Protein AF-A0A976UFM3-F1 (afdb_monomer_lite)

Organism: NCBI:txid355634

Foldseek 3Di:
DAWPDKAFPDDDPFFAADKTWIWTAHPVRDIATAIEGEPNNQVVVCVVVVHPGDDDDAHYQYFRTPDPVRSVVSVVCCCVVDDRNVVRVCRRCVVPDDVVVVVVVVVVVVVVCCVVCVPPDPDDDPDPPPVPPPDPVVVVVVVVVVVVVVVVVVVVLVPPPVNVVVVVVVVD

Sequence (172 aa):
MQIKEIEPIDKIKDVKNDNIDVGVRFNDNHAYTVIVRTPQNLLQEMEEEKTNFVEPGTLTIIVKELTDEIIREAIEAYLRLDDEGYWLKLCQFGDSIDISVLNKLDSQQRKRNSLIYGKRFDHPFETYLNFYVEDLDDLTFFETTLFLTILTLIVYYLLKPESFDFFSNFVK

Structure (mmCIF, N/CA/C/O backbone):
data_AF-A0A976UFM3-F1
#
_entry.id   AF-A0A976UFM3-F1
#
loop_
_atom_site.group_PDB
_atom_site.id
_atom_site.type_symbol
_atom_site.label_atom_id
_atom_site.label_alt_id
_atom_site.label_comp_id
_atom_site.label_asym_id
_atom_site.label_entity_id
_atom_site.label_seq_id
_atom_site.pdbx_PDB_ins_code
_atom_site.Cartn_x
_atom_site.Cartn_y
_atom_site.Cartn_z
_atom_site.occupancy
_atom_site.B_iso_or_equiv
_atom_site.auth_seq_id
_atom_site.auth_comp_id
_atom_site.auth_asym_id
_atom_site.auth_atom_id
_atom_site.pdbx_PDB_model_num
ATOM 1 N N . MET A 1 1 ? -6.102 13.110 -11.145 1.00 74.94 1 MET A N 1
ATOM 2 C CA . MET A 1 1 ? -7.334 12.295 -10.999 1.00 74.94 1 MET A CA 1
ATOM 3 C C . MET A 1 1 ? -8.194 12.875 -9.880 1.00 74.94 1 MET A C 1
ATOM 5 O O . MET A 1 1 ? -7.631 13.267 -8.869 1.00 74.94 1 MET A O 1
ATOM 9 N N . GLN A 1 2 ? -9.518 12.969 -10.049 1.00 83.62 2 GLN A N 1
ATOM 10 C CA . GLN A 1 2 ? -10.433 13.400 -8.977 1.00 83.62 2 GLN A CA 1
ATOM 11 C C . GLN A 1 2 ? -11.251 12.210 -8.480 1.00 83.62 2 GLN A C 1
ATOM 13 O O . GLN A 1 2 ? -11.871 11.509 -9.285 1.00 83.62 2 GLN A O 1
ATOM 18 N N . ILE A 1 3 ? -11.235 11.995 -7.164 1.00 87.69 3 ILE A N 1
ATOM 19 C CA . ILE A 1 3 ? -12.016 10.949 -6.507 1.00 87.69 3 ILE A CA 1
ATOM 20 C C . ILE A 1 3 ? -13.497 11.298 -6.603 1.00 87.69 3 ILE A C 1
ATOM 22 O O . ILE A 1 3 ? -13.909 12.416 -6.300 1.00 87.69 3 ILE A O 1
ATOM 26 N N . LYS A 1 4 ? -14.284 10.304 -6.992 1.00 91.12 4 LYS A N 1
ATOM 27 C CA . LYS A 1 4 ? -15.739 10.312 -6.910 1.00 91.12 4 LYS A CA 1
ATOM 28 C C . LYS A 1 4 ? -16.210 9.718 -5.587 1.00 91.12 4 LYS A C 1
ATOM 30 O O . LYS A 1 4 ? -17.116 10.253 -4.962 1.00 91.12 4 LYS A O 1
ATOM 35 N N . GLU A 1 5 ? -15.606 8.603 -5.181 1.00 93.38 5 GLU A N 1
ATOM 36 C CA . GLU A 1 5 ? -16.071 7.796 -4.054 1.00 93.38 5 GLU A CA 1
ATOM 37 C C . GLU A 1 5 ? -14.931 6.954 -3.472 1.00 93.38 5 GLU A C 1
ATOM 39 O O . GLU A 1 5 ? -14.045 6.511 -4.205 1.00 93.38 5 GLU A O 1
ATOM 44 N N . ILE A 1 6 ? -14.971 6.753 -2.154 1.00 93.31 6 ILE A N 1
ATOM 45 C CA . ILE A 1 6 ? -14.085 5.863 -1.396 1.00 93.31 6 ILE A CA 1
ATOM 46 C C . ILE A 1 6 ? -14.991 5.056 -0.481 1.00 93.31 6 ILE A C 1
ATOM 48 O O . ILE A 1 6 ? -15.735 5.662 0.294 1.00 93.31 6 ILE A O 1
ATOM 52 N N . GLU A 1 7 ? -14.926 3.734 -0.573 1.00 93.69 7 GLU A N 1
ATOM 53 C CA . GLU A 1 7 ? -15.792 2.847 0.198 1.00 93.69 7 GLU A CA 1
ATOM 54 C C . GLU A 1 7 ? -15.039 1.572 0.614 1.00 93.69 7 GLU A C 1
ATOM 56 O O . GLU A 1 7 ? -14.433 0.920 -0.243 1.00 93.69 7 GLU A O 1
ATOM 61 N N . PRO A 1 8 ? -15.060 1.198 1.907 1.00 93.19 8 PRO A N 1
ATOM 62 C CA . PRO A 1 8 ? -14.655 -0.135 2.340 1.00 93.19 8 PRO A CA 1
ATOM 63 C C . PRO A 1 8 ? -15.525 -1.199 1.659 1.00 93.19 8 PRO A C 1
ATOM 65 O O . PRO A 1 8 ? -16.750 -1.105 1.683 1.00 93.19 8 PRO A O 1
ATOM 68 N N . ILE A 1 9 ? -14.907 -2.213 1.056 1.00 92.62 9 ILE A N 1
ATOM 69 C CA . ILE A 1 9 ? -15.635 -3.284 0.353 1.00 92.62 9 ILE A CA 1
ATOM 70 C C . ILE A 1 9 ? -16.335 -4.215 1.352 1.00 92.62 9 ILE A C 1
ATOM 72 O O . ILE A 1 9 ? -17.424 -4.722 1.082 1.00 92.62 9 ILE A O 1
ATOM 76 N N . ASP A 1 10 ? -15.731 -4.391 2.526 1.00 91.31 10 ASP A N 1
ATOM 77 C CA . ASP A 1 10 ? -16.217 -5.252 3.596 1.00 91.31 10 ASP A CA 1
ATOM 78 C C . ASP A 1 10 ? -16.454 -4.478 4.903 1.00 91.31 10 ASP A C 1
ATOM 80 O O . ASP A 1 10 ? -16.228 -3.271 5.020 1.00 91.31 10 ASP A O 1
ATOM 84 N N . LYS A 1 11 ? -16.920 -5.190 5.933 1.00 92.62 11 LYS A N 1
ATOM 85 C CA . LYS A 1 11 ? -17.036 -4.636 7.286 1.00 92.62 11 LYS A CA 1
ATOM 86 C C . LYS A 1 11 ? -15.716 -4.753 8.037 1.00 92.62 11 LYS A C 1
ATOM 88 O O . LYS A 1 11 ? -15.190 -5.853 8.179 1.00 92.62 11 LYS A O 1
ATOM 93 N N . ILE A 1 12 ? -15.290 -3.641 8.628 1.00 94.94 12 ILE A N 1
ATOM 94 C CA . ILE A 1 12 ? -14.176 -3.584 9.579 1.00 94.94 12 ILE A CA 1
ATOM 95 C C . ILE A 1 12 ? -14.553 -4.386 10.832 1.00 94.94 12 ILE A C 1
ATOM 97 O O . ILE A 1 12 ? -15.579 -4.112 11.464 1.00 94.94 12 ILE A O 1
ATOM 101 N N . LYS A 1 13 ? -13.741 -5.386 11.186 1.00 94.88 13 LYS A N 1
ATOM 102 C CA . LYS A 1 13 ? -13.946 -6.245 12.364 1.00 94.88 13 LYS A CA 1
ATOM 103 C C . LYS A 1 13 ? -13.264 -5.667 13.596 1.00 94.88 13 LYS A C 1
ATOM 105 O O . LYS A 1 13 ? -13.859 -5.671 14.672 1.00 94.88 13 LYS A O 1
ATOM 110 N N . ASP A 1 14 ? -12.043 -5.163 13.431 1.00 97.25 14 ASP A N 1
ATOM 111 C CA . ASP A 1 14 ? -11.263 -4.526 14.493 1.00 97.25 14 ASP A CA 1
ATOM 112 C C . ASP A 1 14 ? -10.571 -3.264 13.967 1.00 97.25 14 ASP A C 1
ATOM 114 O O . ASP A 1 14 ? -9.655 -3.307 13.155 1.00 97.25 14 ASP A O 1
ATOM 118 N N . VAL A 1 15 ? -10.979 -2.107 14.485 1.00 97.44 15 VAL A N 1
ATOM 119 C CA . VAL A 1 15 ? -10.453 -0.800 14.069 1.00 97.44 15 VAL A CA 1
ATOM 120 C C . VAL A 1 15 ? -8.932 -0.681 14.265 1.00 97.44 15 VAL A C 1
ATOM 122 O O . VAL A 1 15 ? -8.289 0.104 13.570 1.00 97.44 15 VAL A O 1
ATOM 125 N N . LYS A 1 16 ? -8.333 -1.435 15.194 1.00 97.69 16 LYS A N 1
ATOM 126 C CA . LYS A 1 16 ? -6.899 -1.356 15.511 1.00 97.69 16 LYS A CA 1
ATOM 127 C C . LYS A 1 16 ? -6.086 -2.512 14.959 1.00 97.69 16 LYS A C 1
ATOM 129 O O . LYS A 1 16 ? -4.870 -2.372 14.868 1.00 97.69 16 LYS A O 1
ATOM 134 N N . ASN A 1 17 ? -6.705 -3.629 14.607 1.00 97.75 17 ASN A N 1
ATOM 135 C CA . ASN A 1 17 ? -5.997 -4.851 14.243 1.00 97.75 17 ASN A CA 1
ATOM 136 C C . ASN A 1 17 ? -6.713 -5.611 13.125 1.00 97.75 17 ASN A C 1
ATOM 138 O O . ASN A 1 17 ? -7.177 -6.734 13.309 1.00 97.75 17 ASN A O 1
ATOM 142 N N . ASP A 1 18 ? -6.826 -4.976 11.967 1.00 96.94 18 ASP A N 1
ATOM 143 C CA . ASP A 1 18 ? -7.501 -5.563 10.816 1.00 96.94 18 ASP A CA 1
ATOM 144 C C . ASP A 1 18 ? -6.907 -5.020 9.512 1.00 96.94 18 ASP A C 1
ATOM 146 O O . ASP A 1 18 ? -6.079 -4.095 9.503 1.00 96.94 18 ASP A O 1
ATOM 150 N N . ASN A 1 19 ? -7.327 -5.623 8.408 1.00 95.38 19 ASN A N 1
ATOM 151 C CA . ASN A 1 19 ? -7.119 -5.107 7.068 1.00 95.38 19 ASN A CA 1
ATOM 152 C C . ASN A 1 19 ? -8.451 -5.008 6.336 1.00 95.38 19 ASN A C 1
ATOM 154 O O . ASN A 1 19 ? -9.415 -5.696 6.666 1.00 95.38 19 ASN A O 1
ATOM 158 N N . ILE A 1 20 ? -8.511 -4.117 5.354 1.00 95.50 20 ILE A N 1
ATOM 159 C CA . ILE A 1 20 ? -9.697 -3.981 4.529 1.00 95.50 20 ILE A CA 1
ATOM 160 C C . ILE A 1 20 ? -9.347 -3.580 3.105 1.00 95.50 20 ILE A C 1
ATOM 162 O O . ILE A 1 20 ? -8.515 -2.698 2.880 1.00 95.50 20 ILE A O 1
ATOM 166 N N . ASP A 1 21 ? -10.033 -4.197 2.150 1.00 94.31 21 ASP A N 1
ATOM 167 C CA . ASP A 1 21 ? -10.079 -3.717 0.781 1.00 94.31 21 ASP A CA 1
ATOM 168 C C . ASP A 1 21 ? -10.938 -2.455 0.705 1.00 94.31 21 ASP A C 1
ATOM 170 O O . ASP A 1 21 ? -12.073 -2.409 1.191 1.00 94.31 21 ASP A O 1
ATOM 174 N N . VAL A 1 22 ? -10.403 -1.419 0.068 1.00 93.44 22 VAL A N 1
ATOM 175 C CA . VAL A 1 22 ? -11.091 -0.151 -0.161 1.00 93.44 22 VAL A CA 1
ATOM 176 C C . VAL A 1 22 ? -11.182 0.102 -1.655 1.00 93.44 22 VAL A C 1
ATOM 178 O O . VAL A 1 22 ? -10.173 0.180 -2.360 1.00 93.44 22 VAL A O 1
ATOM 181 N N . GLY A 1 23 ? -12.411 0.259 -2.135 1.00 92.19 23 GLY A N 1
ATOM 182 C CA . GLY A 1 23 ? -12.694 0.684 -3.493 1.00 92.19 23 GLY A CA 1
ATOM 183 C C . GLY A 1 23 ? -12.550 2.197 -3.618 1.00 92.19 23 GLY A C 1
ATOM 184 O O . GLY A 1 23 ? -13.186 2.956 -2.888 1.00 92.19 23 GLY A O 1
ATOM 185 N N . VAL A 1 24 ? -11.745 2.646 -4.577 1.00 90.56 24 VAL A N 1
ATOM 186 C CA . VAL A 1 24 ? -11.576 4.061 -4.923 1.00 90.56 24 VAL A CA 1
ATOM 187 C C . VAL A 1 24 ? -12.077 4.268 -6.340 1.00 90.56 24 VAL A C 1
ATOM 189 O O . VAL A 1 24 ? -11.480 3.773 -7.294 1.00 90.56 24 VAL A O 1
ATOM 192 N N . ARG A 1 25 ? -13.178 5.003 -6.495 1.00 91.00 25 ARG A N 1
ATOM 193 C CA . ARG A 1 25 ? -13.773 5.324 -7.796 1.00 91.00 25 ARG A CA 1
ATOM 194 C C . ARG A 1 25 ? -13.437 6.755 -8.175 1.00 91.00 25 ARG A C 1
ATOM 196 O O . ARG A 1 25 ? -13.574 7.665 -7.360 1.00 91.00 25 ARG A O 1
ATOM 203 N N . PHE A 1 26 ? -13.068 6.967 -9.429 1.00 89.31 26 PHE A N 1
ATOM 204 C CA . PHE A 1 26 ? -12.717 8.274 -9.973 1.00 89.31 26 PHE A CA 1
ATOM 205 C C . PHE A 1 26 ? -13.811 8.811 -10.898 1.00 89.31 26 PHE A C 1
ATOM 207 O O . PHE A 1 26 ? -14.681 8.078 -11.375 1.00 89.31 26 PHE A O 1
ATOM 214 N N . ASN A 1 27 ? -13.785 10.121 -11.142 1.00 89.31 27 ASN A N 1
ATOM 215 C CA . ASN A 1 27 ? -14.775 10.799 -11.988 1.00 89.31 27 ASN A CA 1
ATOM 216 C C . ASN A 1 27 ? -14.747 10.351 -13.461 1.00 89.31 27 ASN A C 1
ATOM 218 O O . ASN A 1 27 ? -15.738 10.515 -14.167 1.00 89.31 27 ASN A O 1
ATOM 222 N N . ASP A 1 28 ? -13.642 9.769 -13.918 1.00 87.31 28 ASP A N 1
ATOM 223 C CA . ASP A 1 28 ? -13.462 9.210 -15.262 1.00 87.31 28 ASP A CA 1
ATOM 224 C C . ASP A 1 28 ? -13.904 7.735 -15.373 1.00 87.31 28 ASP A C 1
ATOM 226 O O . ASP A 1 28 ? -13.640 7.082 -16.379 1.00 87.31 28 ASP A O 1
ATOM 230 N N . ASN A 1 29 ? -14.613 7.226 -14.358 1.00 83.88 29 ASN A N 1
ATOM 231 C CA . ASN A 1 29 ? -15.087 5.846 -14.213 1.00 83.88 29 ASN A CA 1
ATOM 232 C C . ASN A 1 29 ? -13.994 4.782 -14.038 1.00 83.88 29 ASN A C 1
ATOM 234 O O . ASN A 1 29 ? -14.334 3.599 -13.959 1.00 83.88 29 ASN A O 1
ATOM 238 N N . HIS A 1 30 ? -12.720 5.158 -13.902 1.00 84.75 30 HIS A N 1
ATOM 239 C CA . HIS A 1 30 ? -11.721 4.220 -13.401 1.00 84.75 30 HIS A CA 1
ATOM 240 C C . HIS A 1 30 ? -11.993 3.912 -11.926 1.00 84.75 30 HIS A C 1
ATOM 242 O O . HIS A 1 30 ? -12.508 4.748 -11.172 1.00 84.75 30 HIS A O 1
ATOM 248 N N . ALA A 1 31 ? -11.659 2.695 -11.512 1.00 87.00 31 ALA A N 1
ATOM 249 C CA . ALA A 1 31 ? -11.744 2.275 -10.127 1.00 87.00 31 ALA A CA 1
ATOM 250 C C . ALA A 1 31 ? -10.531 1.421 -9.771 1.00 87.00 31 ALA A C 1
ATOM 252 O O . ALA A 1 31 ? -10.114 0.581 -10.568 1.00 87.00 31 ALA A O 1
ATOM 253 N N . TYR A 1 32 ? -9.996 1.641 -8.576 1.00 86.00 32 TYR A N 1
ATOM 254 C CA . TYR A 1 32 ? -8.897 0.866 -8.010 1.00 86.00 32 TYR A CA 1
ATOM 255 C C . TYR A 1 32 ? -9.347 0.221 -6.707 1.00 86.00 32 TYR A C 1
ATOM 257 O O . TYR A 1 32 ? -10.207 0.763 -6.010 1.00 86.00 32 TYR A O 1
ATOM 265 N N . THR A 1 33 ? -8.755 -0.924 -6.385 1.00 88.38 33 THR A N 1
ATOM 266 C CA . THR A 1 33 ? -8.872 -1.536 -5.058 1.00 88.38 33 THR A CA 1
ATOM 267 C C . THR A 1 33 ? -7.521 -1.422 -4.377 1.00 88.38 33 THR A C 1
ATOM 269 O O . THR A 1 33 ? -6.502 -1.760 -4.976 1.00 88.38 33 THR A O 1
ATOM 272 N N . VAL A 1 34 ? -7.510 -0.904 -3.154 1.00 89.62 34 VAL A N 1
ATOM 273 C CA . VAL A 1 34 ? -6.303 -0.793 -2.331 1.00 89.62 34 VAL A CA 1
ATOM 274 C C . VAL A 1 34 ? -6.531 -1.504 -1.012 1.00 89.62 34 VAL A C 1
ATOM 276 O O . VAL A 1 34 ? -7.628 -1.435 -0.461 1.00 89.62 34 VAL A O 1
ATOM 279 N N . ILE A 1 35 ? -5.495 -2.157 -0.494 1.00 92.25 35 ILE A N 1
ATOM 280 C CA . ILE A 1 35 ? -5.558 -2.778 0.825 1.00 92.25 35 ILE A CA 1
ATOM 281 C C . ILE A 1 35 ? -5.122 -1.732 1.849 1.00 92.25 35 ILE A C 1
ATOM 283 O O . ILE A 1 35 ? -4.049 -1.136 1.726 1.00 92.25 35 ILE A O 1
ATOM 287 N N . VAL A 1 36 ? -5.940 -1.508 2.874 1.00 95.31 36 VAL A N 1
ATOM 288 C CA . VAL A 1 36 ? -5.620 -0.624 3.997 1.00 95.31 36 VAL A CA 1
ATOM 289 C C . VAL A 1 36 ? -5.435 -1.460 5.256 1.00 95.31 36 VAL A C 1
ATOM 291 O O . VAL A 1 36 ? -6.302 -2.259 5.603 1.00 95.31 36 VAL A O 1
ATOM 294 N N . ARG A 1 37 ? -4.298 -1.304 5.941 1.00 96.50 37 ARG A N 1
ATOM 295 C CA . ARG A 1 37 ? -3.915 -2.147 7.088 1.00 96.50 37 ARG A CA 1
ATOM 296 C C . ARG A 1 37 ? -3.461 -1.314 8.269 1.00 96.50 37 ARG A C 1
ATOM 298 O O . ARG A 1 37 ? -2.878 -0.243 8.097 1.00 96.50 37 ARG A O 1
ATOM 305 N N . THR A 1 38 ? -3.666 -1.840 9.471 1.00 98.12 38 THR A N 1
ATOM 306 C CA . THR A 1 38 ? -3.064 -1.273 10.681 1.00 98.12 38 THR A CA 1
ATOM 307 C C . THR A 1 38 ? -1.696 -1.899 10.982 1.00 98.12 38 THR A C 1
ATOM 309 O O . THR A 1 38 ? -1.438 -3.043 10.600 1.00 98.12 38 THR A O 1
ATOM 312 N N . PRO A 1 39 ? -0.807 -1.200 11.713 1.00 97.62 39 PRO A N 1
ATOM 313 C CA . PRO A 1 39 ? 0.463 -1.764 12.164 1.00 97.62 39 PRO A CA 1
ATOM 314 C C . PRO A 1 39 ? 0.319 -3.073 12.947 1.00 97.62 39 PRO A C 1
ATOM 316 O O . PRO A 1 39 ? 1.102 -3.995 12.742 1.00 97.62 39 PRO A O 1
ATOM 319 N N . GLN A 1 40 ? -0.685 -3.185 13.822 1.00 98.12 40 GLN A N 1
ATOM 320 C CA . GLN A 1 40 ? -0.942 -4.419 14.570 1.00 98.12 40 GLN A CA 1
ATOM 321 C C . GLN A 1 40 ? -1.306 -5.580 13.644 1.00 98.12 40 GLN A C 1
ATOM 323 O O . GLN A 1 40 ? -0.826 -6.684 13.878 1.00 98.12 40 GLN A O 1
ATOM 328 N N . ASN A 1 41 ? -2.067 -5.328 12.574 1.00 97.50 41 ASN A N 1
ATOM 329 C CA . ASN A 1 41 ? -2.420 -6.372 11.618 1.00 97.50 41 ASN A CA 1
ATOM 330 C C . ASN A 1 41 ? -1.190 -6.908 10.869 1.00 97.50 41 ASN A C 1
ATOM 332 O O . ASN A 1 41 ? -1.098 -8.108 10.633 1.00 97.50 41 ASN A O 1
ATOM 336 N N . LEU A 1 42 ? -0.227 -6.038 10.544 1.00 96.50 42 LEU A N 1
ATOM 337 C CA . LEU A 1 42 ? 1.053 -6.446 9.949 1.00 96.50 42 LEU A CA 1
ATOM 338 C C . LEU A 1 42 ? 1.890 -7.285 10.925 1.00 96.50 42 LEU A C 1
ATOM 340 O O . LEU A 1 42 ? 2.475 -8.286 10.532 1.00 96.50 42 LEU A O 1
ATOM 344 N N . LEU A 1 43 ? 1.940 -6.897 12.204 1.00 97.56 43 LEU A N 1
ATOM 345 C CA . LEU A 1 43 ? 2.642 -7.677 13.229 1.00 97.56 43 LEU A CA 1
ATOM 346 C C . LEU A 1 43 ? 1.992 -9.048 13.441 1.00 97.56 43 LEU A C 1
ATOM 348 O O . LEU A 1 43 ? 2.698 -10.039 13.577 1.00 97.56 43 LEU A O 1
ATOM 352 N N . GLN A 1 44 ? 0.659 -9.111 13.456 1.00 97.69 44 GLN A N 1
ATOM 353 C CA . GLN A 1 44 ? -0.063 -10.372 13.584 1.00 97.69 44 GLN A CA 1
ATOM 354 C C . GLN A 1 44 ? 0.247 -11.319 12.417 1.00 97.69 44 GLN A C 1
ATOM 356 O O . GLN A 1 44 ? 0.510 -12.490 12.663 1.00 97.69 44 GLN A O 1
ATOM 361 N N . GLU A 1 45 ? 0.268 -10.823 11.179 1.00 96.56 45 GLU A N 1
ATOM 362 C CA . GLU A 1 45 ? 0.641 -11.626 10.007 1.00 96.56 45 GLU A CA 1
ATOM 363 C C . GLU A 1 45 ? 2.064 -12.185 10.128 1.00 96.56 45 GLU A C 1
ATOM 365 O O . GLU A 1 45 ? 2.258 -13.381 9.943 1.00 96.56 45 GLU A O 1
ATOM 370 N N . MET A 1 46 ? 3.047 -11.366 10.528 1.00 97.81 46 MET A N 1
ATOM 371 C CA . MET A 1 46 ? 4.425 -11.837 10.747 1.00 97.81 46 MET A CA 1
ATOM 372 C C . MET A 1 46 ? 4.489 -12.987 11.769 1.00 97.81 46 MET A C 1
ATOM 374 O O . MET A 1 46 ? 5.199 -13.973 11.564 1.00 97.81 46 MET A O 1
ATOM 378 N N . GLU A 1 47 ? 3.726 -12.893 12.862 1.00 98.19 47 GLU A N 1
ATOM 379 C CA . GLU A 1 47 ? 3.642 -13.949 13.879 1.00 98.19 47 GLU A CA 1
ATOM 380 C C . GLU A 1 47 ? 2.947 -15.218 13.349 1.00 98.19 47 GLU A C 1
ATOM 382 O O . GLU A 1 47 ? 3.397 -16.337 13.615 1.00 98.19 47 GLU A O 1
ATOM 387 N N . GLU A 1 48 ? 1.864 -15.062 12.580 1.00 97.56 48 GLU A N 1
ATOM 388 C CA . GLU A 1 48 ? 1.113 -16.167 11.970 1.00 97.56 48 GLU A CA 1
ATOM 389 C C . GLU A 1 48 ? 1.946 -16.919 10.922 1.00 97.56 48 GLU A C 1
ATOM 391 O O . GLU A 1 48 ? 1.982 -18.155 10.919 1.00 97.56 48 GLU A O 1
ATOM 396 N N . GLU A 1 49 ? 2.666 -16.181 10.079 1.00 97.12 49 GLU A N 1
ATOM 397 C CA . GLU A 1 49 ? 3.534 -16.713 9.027 1.00 97.12 49 GLU A CA 1
ATOM 398 C C . GLU A 1 49 ? 4.905 -17.160 9.549 1.00 97.12 49 GLU A C 1
ATOM 400 O O . GLU A 1 49 ? 5.625 -17.898 8.871 1.00 97.12 49 GLU A O 1
ATOM 405 N N . LYS A 1 50 ? 5.253 -16.783 10.787 1.00 97.88 50 LYS A N 1
ATOM 406 C CA . LYS A 1 50 ? 6.558 -17.036 11.423 1.00 97.88 50 LYS A CA 1
ATOM 407 C C . LYS A 1 50 ? 7.714 -16.430 10.628 1.00 97.88 50 LYS A C 1
ATOM 409 O O . LYS A 1 50 ? 8.784 -17.034 10.492 1.00 97.88 50 LYS A O 1
ATOM 414 N N . THR A 1 51 ? 7.494 -15.230 10.114 1.00 97.69 51 THR A N 1
ATOM 415 C CA . THR A 1 51 ? 8.454 -14.435 9.351 1.00 97.69 51 THR A CA 1
ATOM 416 C C . THR A 1 51 ? 8.821 -13.174 10.137 1.00 97.69 51 THR A C 1
ATOM 418 O O . THR A 1 51 ? 8.140 -12.770 11.071 1.00 97.69 51 THR A O 1
ATOM 421 N N . ASN A 1 52 ? 9.937 -12.536 9.778 1.00 97.31 52 ASN A N 1
ATOM 422 C CA . ASN A 1 52 ? 10.332 -11.241 10.357 1.00 97.31 52 ASN A CA 1
ATOM 423 C C . ASN A 1 52 ? 9.933 -10.056 9.456 1.00 97.31 52 ASN A C 1
ATOM 425 O O . ASN A 1 52 ? 10.425 -8.943 9.642 1.00 97.31 52 ASN A O 1
ATOM 429 N N . PHE A 1 53 ? 9.141 -10.311 8.415 1.00 95.62 53 PHE A N 1
ATOM 430 C CA . PHE A 1 53 ? 8.737 -9.340 7.405 1.00 95.62 53 PHE A CA 1
ATOM 431 C C . PHE A 1 53 ? 7.417 -9.783 6.771 1.00 95.62 53 PHE A C 1
ATOM 433 O O . PHE A 1 53 ? 7.144 -10.975 6.709 1.00 95.62 53 PHE A O 1
ATOM 440 N N . VAL A 1 54 ? 6.635 -8.828 6.272 1.00 92.75 54 VAL A N 1
ATOM 441 C CA . VAL A 1 54 ? 5.465 -9.116 5.431 1.00 92.75 54 VAL A CA 1
ATOM 442 C C . VAL A 1 54 ? 5.945 -9.263 3.995 1.00 92.75 54 VAL A C 1
ATOM 444 O O . VAL A 1 54 ? 6.719 -8.425 3.516 1.00 92.75 54 VAL A O 1
ATOM 447 N N . GLU A 1 55 ? 5.537 -10.339 3.326 1.00 89.50 55 GLU A N 1
ATOM 448 C CA . GLU A 1 55 ? 5.924 -10.580 1.939 1.00 89.50 55 GLU A CA 1
ATOM 449 C C . GLU A 1 55 ? 5.453 -9.440 1.016 1.00 89.50 55 GLU A C 1
ATOM 451 O O . GLU A 1 55 ? 4.412 -8.819 1.248 1.00 89.50 55 GLU A O 1
ATOM 456 N N . PRO A 1 56 ? 6.225 -9.114 -0.037 1.00 83.00 56 PRO A N 1
ATOM 457 C CA . PRO A 1 56 ? 5.795 -8.118 -1.007 1.00 83.00 56 PRO A CA 1
ATOM 458 C C . PRO A 1 56 ? 4.514 -8.582 -1.712 1.00 83.00 56 PRO A C 1
ATOM 460 O O . PRO A 1 56 ? 4.441 -9.704 -2.207 1.00 83.00 56 PRO A O 1
ATOM 463 N N . GLY A 1 57 ? 3.531 -7.689 -1.808 1.00 79.31 57 GLY A N 1
ATOM 464 C CA . GLY A 1 57 ? 2.245 -7.959 -2.447 1.00 79.31 57 GLY A CA 1
ATOM 465 C C . GLY A 1 57 ? 1.629 -6.704 -3.059 1.00 79.31 57 GLY A C 1
ATOM 466 O O . GLY A 1 57 ? 2.333 -5.763 -3.436 1.00 79.31 57 GLY A O 1
ATOM 467 N N . THR A 1 58 ? 0.300 -6.685 -3.155 1.00 77.44 58 THR A N 1
ATOM 468 C CA . THR A 1 58 ? -0.463 -5.527 -3.641 1.00 77.44 58 THR A CA 1
ATOM 469 C C . THR A 1 58 ? -0.226 -4.293 -2.761 1.00 77.44 58 THR A C 1
ATOM 471 O O . THR A 1 58 ? 0.169 -4.398 -1.595 1.00 77.44 58 THR A O 1
ATOM 474 N N . LEU A 1 59 ? -0.479 -3.100 -3.316 1.00 81.31 59 LEU A N 1
ATOM 475 C CA . LEU A 1 59 ? -0.365 -1.843 -2.579 1.00 81.31 59 LEU A CA 1
ATOM 476 C C . LEU A 1 59 ? -1.091 -1.916 -1.240 1.00 81.31 59 LEU A C 1
ATOM 478 O O . LEU A 1 59 ? -2.314 -2.048 -1.176 1.00 81.31 59 LEU A O 1
ATOM 482 N N . THR A 1 60 ? -0.293 -1.752 -0.196 1.00 88.69 60 THR A N 1
ATOM 483 C CA . THR A 1 60 ? -0.743 -1.672 1.180 1.00 88.69 60 THR A CA 1
ATOM 484 C C . THR A 1 60 ? -0.571 -0.239 1.666 1.00 88.69 60 THR A C 1
ATOM 486 O O . THR A 1 60 ? 0.548 0.269 1.744 1.00 88.69 60 THR A O 1
ATOM 489 N N . ILE A 1 61 ? -1.682 0.412 2.001 1.00 92.44 61 ILE A N 1
ATOM 490 C CA . ILE A 1 61 ? -1.696 1.701 2.692 1.00 92.44 61 ILE A CA 1
ATOM 491 C C . ILE A 1 61 ? -1.761 1.418 4.190 1.00 92.44 61 ILE A C 1
ATOM 493 O O . ILE A 1 61 ? -2.676 0.751 4.672 1.00 92.44 61 ILE A O 1
ATOM 497 N N . ILE A 1 62 ? -0.786 1.927 4.936 1.00 95.62 62 ILE A N 1
ATOM 498 C CA . ILE A 1 62 ? -0.702 1.701 6.379 1.00 95.62 62 ILE A CA 1
ATOM 499 C C . ILE A 1 62 ? -1.317 2.896 7.099 1.00 95.62 62 ILE A C 1
ATOM 501 O O . ILE A 1 62 ? -0.865 4.029 6.935 1.00 95.62 62 ILE A O 1
ATOM 505 N N . VAL A 1 63 ? -2.328 2.638 7.924 1.00 97.75 63 VAL A N 1
ATOM 506 C CA . VAL A 1 63 ? -3.026 3.659 8.712 1.00 97.75 63 VAL A CA 1
ATOM 507 C C . VAL A 1 63 ? -2.981 3.335 10.193 1.00 97.75 63 VAL A C 1
ATOM 509 O O . VAL A 1 63 ? -2.865 2.183 10.594 1.00 97.75 63 VAL A O 1
ATOM 512 N N . LYS A 1 64 ? -3.100 4.359 11.038 1.00 97.75 64 LYS A N 1
ATOM 513 C CA . LYS A 1 64 ? -3.079 4.165 12.492 1.00 97.75 64 LYS A CA 1
ATOM 514 C C . LYS A 1 64 ? -4.261 3.320 12.984 1.00 97.75 64 LYS A C 1
ATOM 516 O O . LYS A 1 64 ? -4.077 2.472 13.850 1.00 97.75 64 LYS A O 1
ATOM 521 N N . GLU A 1 65 ? -5.452 3.588 12.455 1.00 97.88 65 GLU A N 1
ATOM 522 C CA . GLU A 1 65 ? -6.720 2.939 12.795 1.00 97.88 65 GLU A CA 1
ATOM 523 C C . GLU A 1 65 ? -7.622 2.934 11.548 1.00 97.88 65 GLU A C 1
ATOM 525 O O . GLU A 1 65 ? -7.549 3.855 10.731 1.00 97.88 65 GLU A O 1
ATOM 530 N N . LEU A 1 66 ? -8.471 1.917 11.397 1.00 97.62 66 LEU A N 1
ATOM 531 C CA . LEU A 1 66 ? -9.436 1.810 10.300 1.00 97.62 66 LEU A CA 1
ATOM 532 C C . LEU A 1 66 ? -10.706 2.598 10.632 1.00 97.62 66 LEU A C 1
ATOM 534 O O . LEU A 1 66 ? -11.711 2.047 11.079 1.00 97.62 66 LEU A O 1
ATOM 538 N N . THR A 1 67 ? -10.652 3.911 10.439 1.00 96.81 67 THR A N 1
ATOM 539 C CA . THR A 1 67 ? -11.833 4.781 10.464 1.00 96.81 67 THR A CA 1
ATOM 540 C C . THR A 1 67 ? -12.021 5.418 9.095 1.00 96.81 67 THR A C 1
ATOM 542 O O . THR A 1 67 ? -11.042 5.668 8.392 1.00 96.81 67 THR A O 1
ATOM 545 N N . ASP A 1 68 ? -13.265 5.720 8.715 1.00 94.62 68 ASP A N 1
ATOM 546 C CA . ASP A 1 68 ? -13.569 6.321 7.407 1.00 94.62 68 ASP A CA 1
ATOM 547 C C . ASP A 1 68 ? -12.773 7.610 7.154 1.00 94.62 68 ASP A C 1
ATOM 549 O O . ASP A 1 68 ? -12.321 7.862 6.037 1.00 94.62 68 ASP A O 1
ATOM 553 N N . GLU A 1 69 ? -12.579 8.416 8.202 1.00 96.62 69 GLU A N 1
ATOM 554 C CA . GLU A 1 69 ? -11.810 9.660 8.154 1.00 96.62 69 GLU A CA 1
ATOM 555 C C . GLU A 1 69 ? -10.332 9.398 7.846 1.00 96.62 69 GLU A C 1
ATOM 557 O O . GLU A 1 69 ? -9.798 9.964 6.893 1.00 96.62 69 GLU A O 1
ATOM 562 N N . ILE A 1 70 ? -9.691 8.489 8.589 1.00 97.50 70 ILE A N 1
ATOM 563 C CA . ILE A 1 70 ? -8.265 8.180 8.420 1.00 97.50 70 ILE A CA 1
ATOM 564 C C . ILE A 1 70 ? -8.016 7.479 7.078 1.00 97.50 70 ILE A C 1
ATOM 566 O O . ILE A 1 70 ? -7.04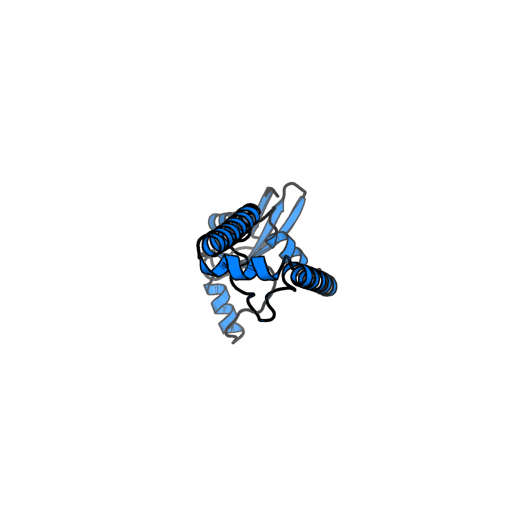4 7.788 6.388 1.00 97.50 70 ILE A O 1
ATOM 570 N N . ILE A 1 71 ? -8.899 6.558 6.679 1.00 95.88 71 ILE A N 1
ATOM 571 C CA . ILE A 1 71 ? -8.820 5.862 5.387 1.00 95.88 71 ILE A CA 1
ATOM 572 C C . ILE A 1 71 ? -8.886 6.877 4.241 1.00 95.88 71 ILE A C 1
ATOM 574 O O . ILE A 1 71 ? -8.055 6.847 3.330 1.00 95.88 71 ILE A O 1
ATOM 578 N N . ARG A 1 72 ? -9.850 7.805 4.295 1.00 94.94 72 ARG A N 1
ATOM 579 C CA . ARG A 1 72 ? -10.004 8.862 3.291 1.00 94.94 72 ARG A CA 1
ATOM 580 C C . ARG A 1 72 ? -8.787 9.777 3.245 1.00 94.94 72 ARG A C 1
ATOM 582 O O . ARG A 1 72 ? -8.270 10.021 2.158 1.00 94.94 72 ARG A O 1
ATOM 589 N N . GLU A 1 73 ?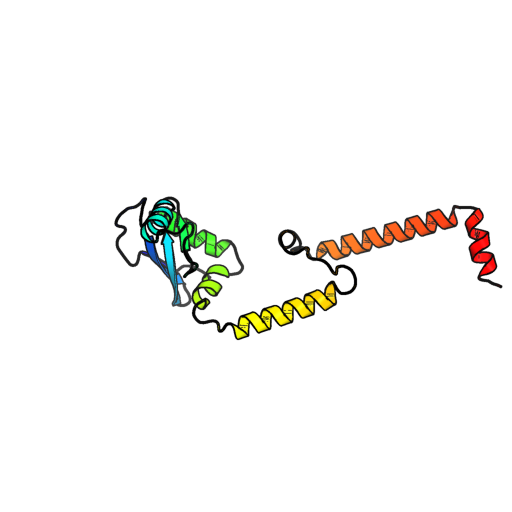 -8.326 10.252 4.400 1.00 95.19 73 GLU A N 1
ATOM 590 C CA . GLU A 1 73 ? -7.152 11.121 4.499 1.00 95.19 73 GLU A CA 1
ATOM 591 C C . GLU A 1 73 ? -5.923 10.468 3.854 1.00 95.19 73 GLU A C 1
ATOM 593 O O . GLU A 1 73 ? -5.234 11.100 3.048 1.00 95.19 73 GLU A O 1
ATOM 598 N N . ALA A 1 74 ? -5.684 9.190 4.158 1.00 93.69 74 ALA A N 1
ATOM 599 C CA . ALA A 1 74 ? -4.558 8.440 3.623 1.00 93.69 74 ALA A CA 1
ATOM 600 C C . ALA A 1 74 ? -4.648 8.286 2.097 1.00 93.69 74 ALA A C 1
ATOM 602 O O . ALA A 1 74 ? -3.696 8.607 1.389 1.00 93.69 74 ALA A O 1
ATOM 603 N N . ILE A 1 75 ? -5.797 7.863 1.564 1.00 91.12 75 ILE A N 1
ATOM 604 C CA . ILE A 1 75 ? -5.982 7.688 0.113 1.00 91.12 75 ILE A CA 1
ATOM 605 C C . ILE A 1 75 ? -5.828 9.020 -0.632 1.00 91.12 75 ILE A C 1
ATOM 607 O O . ILE A 1 75 ? -5.179 9.084 -1.678 1.00 91.12 75 ILE A O 1
ATOM 611 N N . GLU A 1 76 ? -6.377 10.107 -0.090 1.00 90.19 76 GLU A N 1
ATOM 612 C CA . GLU A 1 76 ? -6.205 11.441 -0.664 1.00 90.19 76 GLU A CA 1
ATOM 613 C C . GLU A 1 76 ? -4.746 11.909 -0.620 1.00 90.19 76 GLU A C 1
ATOM 615 O O . GLU A 1 76 ? -4.290 12.562 -1.559 1.00 90.19 76 GLU A O 1
ATOM 620 N N . ALA A 1 77 ? -3.989 11.564 0.426 1.00 89.56 77 ALA A N 1
ATOM 621 C CA . ALA A 1 77 ? -2.563 11.862 0.491 1.00 89.56 77 ALA A CA 1
ATOM 622 C C . ALA A 1 77 ? -1.786 11.149 -0.628 1.00 89.56 77 ALA A C 1
ATOM 624 O O . ALA A 1 77 ? -1.033 11.807 -1.341 1.00 89.56 77 ALA A O 1
ATOM 625 N N . TYR A 1 78 ? -2.036 9.857 -0.865 1.00 85.31 78 TYR A N 1
ATOM 626 C CA . TYR A 1 78 ? -1.409 9.104 -1.965 1.00 85.31 78 TYR A CA 1
ATOM 627 C C . TYR A 1 78 ? -1.717 9.686 -3.353 1.00 85.31 78 TYR A C 1
ATOM 629 O O . TYR A 1 78 ? -0.901 9.586 -4.263 1.00 85.31 78 TYR A O 1
ATOM 637 N N . LEU A 1 79 ? -2.874 10.326 -3.529 1.00 82.50 79 LEU A N 1
ATOM 638 C CA . LEU A 1 79 ? -3.220 11.012 -4.779 1.00 82.50 79 LEU A CA 1
ATOM 639 C C . LEU A 1 79 ? -2.555 12.377 -4.942 1.00 82.50 79 LEU A C 1
ATOM 641 O O . LEU A 1 79 ? -2.391 12.826 -6.075 1.00 82.50 79 LEU A O 1
ATOM 645 N N . ARG A 1 80 ? -2.235 13.053 -3.832 1.00 81.06 80 ARG A N 1
ATOM 646 C CA . ARG A 1 80 ? -1.574 14.366 -3.832 1.00 81.06 80 ARG A CA 1
ATOM 647 C C . ARG A 1 80 ? -0.055 14.273 -3.947 1.00 81.06 80 ARG A C 1
ATOM 649 O O . ARG A 1 80 ? 0.547 15.248 -4.375 1.00 81.06 80 ARG A O 1
ATOM 656 N N . LEU A 1 81 ? 0.542 13.164 -3.510 1.00 70.38 81 LEU A N 1
ATOM 657 C CA . LEU A 1 81 ? 1.996 13.021 -3.410 1.00 70.38 81 LEU A CA 1
ATOM 658 C C . LEU A 1 81 ? 2.709 12.939 -4.768 1.00 70.38 81 LEU A C 1
ATOM 660 O O . LEU A 1 81 ? 3.862 13.346 -4.828 1.00 70.38 81 LEU A O 1
ATOM 664 N N . ASP A 1 82 ? 2.034 12.509 -5.841 1.00 62.81 82 ASP A N 1
ATOM 665 C CA . ASP A 1 82 ? 2.642 12.444 -7.177 1.00 62.81 82 ASP A CA 1
ATOM 666 C C . ASP A 1 82 ? 1.735 12.983 -8.287 1.00 62.81 82 ASP A C 1
ATOM 668 O O . ASP A 1 82 ? 0.507 13.042 -8.146 1.00 62.81 82 ASP A O 1
ATOM 672 N N . ASP A 1 83 ? 2.354 13.237 -9.444 1.00 66.69 83 ASP A N 1
ATOM 673 C CA . ASP A 1 83 ? 1.716 13.538 -10.724 1.00 66.69 83 ASP A CA 1
ATOM 674 C C . ASP A 1 83 ? 0.574 12.559 -11.041 1.00 66.69 83 ASP A C 1
ATOM 676 O O . ASP A 1 83 ? 0.740 11.462 -11.581 1.00 66.69 83 ASP A O 1
ATOM 680 N N . GLU A 1 84 ? -0.638 12.993 -10.699 1.00 72.44 84 GLU A N 1
ATOM 681 C CA . GLU A 1 84 ? -1.892 12.302 -10.974 1.00 72.44 84 GLU A CA 1
ATOM 682 C C . GLU A 1 84 ? -2.042 10.903 -10.344 1.00 72.44 84 GLU A C 1
ATOM 684 O O . GLU A 1 84 ? -2.682 10.033 -10.947 1.00 72.44 84 GLU A O 1
ATOM 689 N N . GLY A 1 85 ? -1.517 10.687 -9.133 1.00 75.25 85 GLY A N 1
ATOM 690 C CA . GLY A 1 85 ? -1.670 9.413 -8.419 1.00 75.25 85 GLY A CA 1
ATOM 691 C C . GLY A 1 85 ? -0.821 8.290 -9.012 1.00 75.25 85 GLY A C 1
ATOM 692 O O . GLY A 1 85 ? -1.306 7.169 -9.194 1.00 75.25 85 GLY A O 1
ATOM 693 N N . TYR A 1 86 ? 0.428 8.607 -9.351 1.00 79.44 86 TYR A N 1
ATOM 694 C CA . TYR A 1 86 ? 1.395 7.684 -9.939 1.00 79.44 86 TYR A CA 1
ATOM 695 C C . TYR A 1 86 ? 1.493 6.359 -9.173 1.00 79.44 86 TYR A C 1
ATOM 697 O O . TYR A 1 86 ? 1.314 5.311 -9.796 1.00 79.44 86 TYR A O 1
ATOM 705 N N . TRP A 1 87 ? 1.692 6.374 -7.845 1.00 79.44 87 TRP A N 1
ATOM 706 C CA . TRP A 1 87 ? 1.794 5.130 -7.064 1.00 79.44 87 TRP A CA 1
ATOM 707 C C . TRP A 1 87 ? 0.547 4.251 -7.173 1.00 79.44 87 TRP A C 1
ATOM 709 O O . TRP A 1 87 ? 0.666 3.038 -7.332 1.00 79.44 87 TRP A O 1
ATOM 719 N N . LEU A 1 88 ? -0.651 4.845 -7.170 1.00 79.38 88 LEU A N 1
ATOM 720 C CA . LEU A 1 88 ? -1.898 4.090 -7.325 1.00 79.38 88 LEU A CA 1
ATOM 721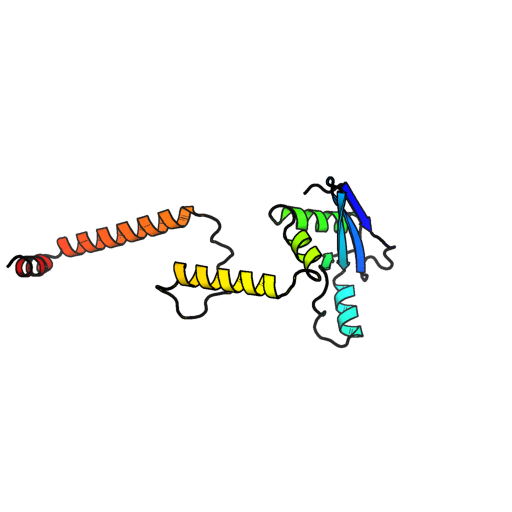 C C . LEU A 1 88 ? -1.984 3.424 -8.703 1.00 79.38 88 LEU A C 1
ATOM 723 O O . LEU A 1 88 ? -2.328 2.247 -8.795 1.00 79.38 88 LEU A O 1
ATOM 727 N N . LYS A 1 89 ? -1.621 4.149 -9.770 1.00 81.12 89 LYS A N 1
ATOM 728 C CA . LYS A 1 89 ? -1.577 3.602 -11.136 1.00 81.12 89 LYS A CA 1
ATOM 729 C C . LYS A 1 89 ? -0.537 2.486 -11.249 1.00 81.12 89 LYS A C 1
ATOM 731 O O . LYS A 1 89 ? -0.844 1.419 -11.769 1.00 81.12 89 LYS A O 1
ATOM 736 N N . LEU A 1 90 ? 0.682 2.719 -10.763 1.00 80.31 90 LEU A N 1
ATOM 737 C CA . LEU A 1 90 ? 1.777 1.755 -10.846 1.00 80.31 90 LEU A CA 1
ATOM 738 C C . LEU A 1 90 ? 1.417 0.450 -10.135 1.00 80.31 90 LEU A C 1
ATOM 740 O O . LEU A 1 90 ? 1.578 -0.626 -10.707 1.00 80.31 90 LEU A O 1
ATOM 744 N N . CYS A 1 91 ? 0.885 0.543 -8.919 1.00 75.69 91 CYS A N 1
ATOM 745 C CA . CYS A 1 91 ? 0.514 -0.629 -8.144 1.00 75.69 91 CYS A CA 1
ATOM 746 C C . CYS A 1 91 ? -0.680 -1.386 -8.729 1.00 75.69 91 CYS A C 1
ATOM 748 O O . CYS A 1 91 ? -0.665 -2.612 -8.707 1.00 75.69 91 CYS A O 1
ATOM 750 N N . GLN A 1 92 ? -1.665 -0.694 -9.313 1.00 74.06 92 GLN A N 1
ATOM 751 C CA . GLN A 1 92 ? -2.762 -1.343 -10.042 1.00 74.06 92 GLN A CA 1
ATOM 752 C C . GLN A 1 92 ? -2.243 -2.229 -11.180 1.00 74.06 92 GLN A C 1
ATOM 754 O O . GLN A 1 92 ? -2.829 -3.265 -11.495 1.00 74.06 92 GLN A O 1
ATOM 759 N N . PHE A 1 93 ? -1.153 -1.808 -11.816 1.00 77.12 93 PHE A N 1
ATOM 760 C CA . PHE A 1 93 ? -0.538 -2.565 -12.887 1.00 77.12 93 PHE A CA 1
ATOM 761 C C . PHE A 1 93 ? 0.500 -3.586 -12.406 1.00 77.12 93 PHE A C 1
ATOM 763 O O . PHE A 1 93 ? 0.978 -4.346 -13.246 1.00 77.12 93 PHE A O 1
ATOM 770 N N . GLY A 1 94 ? 0.833 -3.642 -11.111 1.00 73.38 94 GLY A N 1
ATOM 771 C CA . GLY A 1 94 ? 1.930 -4.454 -10.568 1.00 73.38 94 GLY A CA 1
ATOM 772 C C . GLY A 1 94 ? 1.878 -5.925 -10.986 1.00 73.38 94 GLY A C 1
ATOM 773 O O . GLY A 1 94 ? 2.891 -6.475 -11.405 1.00 73.38 94 GLY A O 1
ATOM 774 N N . ASP A 1 95 ? 0.680 -6.510 -11.003 1.00 70.06 95 ASP A N 1
ATOM 775 C CA . ASP A 1 95 ? 0.474 -7.917 -11.376 1.00 70.06 95 ASP A CA 1
ATOM 776 C C . ASP A 1 95 ? 0.302 -8.136 -12.892 1.00 70.06 95 ASP A C 1
ATOM 778 O O . ASP A 1 95 ? 0.225 -9.267 -13.369 1.00 70.06 95 ASP A O 1
ATOM 782 N N . SER A 1 96 ? 0.212 -7.054 -13.670 1.00 79.38 96 SER A N 1
ATOM 783 C CA . SER A 1 96 ? -0.087 -7.080 -15.112 1.00 79.38 96 SER A CA 1
ATOM 784 C C . SER A 1 96 ? 1.046 -6.555 -15.994 1.00 79.38 96 SER A C 1
ATOM 786 O O . SER A 1 96 ? 1.085 -6.848 -17.192 1.00 79.38 96 SER A O 1
ATOM 788 N N . ILE A 1 97 ? 1.970 -5.775 -15.428 1.00 84.88 97 ILE A N 1
ATOM 789 C CA . ILE A 1 97 ? 3.168 -5.327 -16.127 1.00 84.88 97 ILE A CA 1
ATOM 790 C C . ILE A 1 97 ? 4.113 -6.511 -16.247 1.00 84.88 97 ILE A C 1
ATOM 792 O O . ILE A 1 97 ? 4.651 -7.020 -15.269 1.00 84.88 97 ILE A O 1
ATOM 796 N N . ASP A 1 98 ? 4.359 -6.910 -17.489 1.00 88.75 98 ASP A N 1
ATOM 797 C CA . ASP A 1 98 ? 5.382 -7.895 -17.786 1.00 88.75 98 ASP A CA 1
ATOM 798 C C . ASP A 1 98 ? 6.772 -7.344 -17.427 1.00 88.75 98 ASP A C 1
ATOM 800 O O . ASP A 1 98 ? 7.133 -6.214 -17.779 1.00 88.75 98 ASP A O 1
ATOM 804 N N . ILE A 1 99 ? 7.585 -8.169 -16.764 1.00 89.75 99 ILE A N 1
ATOM 805 C CA . ILE A 1 99 ? 8.937 -7.799 -16.332 1.00 89.75 99 ILE A CA 1
ATOM 806 C C . ILE A 1 99 ? 9.823 -7.328 -17.496 1.00 89.75 99 ILE A C 1
ATOM 808 O O . ILE A 1 99 ? 10.725 -6.518 -17.295 1.00 89.75 99 ILE A O 1
ATOM 812 N N . SER A 1 100 ? 9.568 -7.759 -18.736 1.00 93.00 100 SER A N 1
ATOM 813 C CA . SER A 1 100 ? 10.289 -7.280 -19.921 1.00 93.00 100 SER A CA 1
ATOM 814 C C . SER A 1 100 ? 10.106 -5.782 -20.167 1.00 93.00 100 SER A C 1
ATOM 816 O O . SER A 1 100 ? 11.040 -5.131 -20.641 1.00 93.00 100 SER A O 1
ATOM 818 N N . VAL A 1 101 ? 8.951 -5.212 -19.805 1.00 92.44 101 VAL A N 1
ATOM 819 C CA . VAL A 1 101 ? 8.703 -3.768 -19.882 1.00 92.44 101 VAL A CA 1
ATOM 820 C C . VAL A 1 101 ? 9.615 -3.045 -18.897 1.00 92.44 101 VAL A C 1
ATOM 822 O O . VAL A 1 101 ? 10.320 -2.115 -19.293 1.00 92.44 101 VAL A O 1
ATOM 825 N N . LEU A 1 102 ? 9.672 -3.516 -17.648 1.00 90.44 102 LEU A N 1
ATOM 826 C CA . LEU A 1 102 ? 10.542 -2.945 -16.617 1.00 90.44 102 LEU A CA 1
ATOM 827 C C . LEU A 1 102 ? 12.025 -3.106 -16.977 1.00 90.44 102 LEU A C 1
ATOM 829 O O . LEU A 1 102 ? 12.777 -2.138 -16.918 1.00 90.44 102 LEU A O 1
ATOM 833 N N . ASN A 1 103 ? 12.435 -4.278 -17.467 1.00 94.06 103 ASN A N 1
ATOM 834 C CA . ASN A 1 103 ? 13.802 -4.530 -17.934 1.00 94.06 103 ASN A CA 1
ATOM 835 C C . ASN A 1 103 ? 14.196 -3.603 -19.091 1.00 94.06 103 ASN A C 1
ATOM 837 O O . ASN A 1 103 ? 15.326 -3.114 -19.16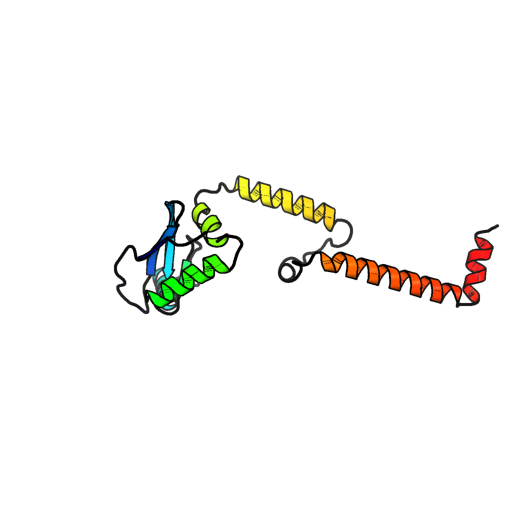2 1.00 94.06 103 ASN A O 1
ATOM 841 N N . LYS A 1 104 ? 13.266 -3.332 -20.014 1.00 95.50 104 LYS A N 1
ATOM 842 C CA . LYS A 1 104 ? 13.496 -2.381 -21.103 1.00 95.50 104 LYS A CA 1
ATOM 843 C C . LYS A 1 104 ? 13.682 -0.965 -20.562 1.00 95.50 104 LYS A C 1
ATOM 845 O O . LYS A 1 104 ? 14.628 -0.301 -20.990 1.00 95.50 104 LYS A O 1
ATOM 850 N N . LEU A 1 105 ? 12.838 -0.520 -19.630 1.00 92.25 105 LEU A N 1
ATOM 851 C CA . LEU A 1 105 ? 12.969 0.792 -18.989 1.00 92.25 105 LEU A CA 1
ATOM 852 C C . LEU A 1 105 ? 14.302 0.923 -18.236 1.00 92.25 105 LEU A C 1
ATOM 854 O O . LEU A 1 105 ? 15.007 1.912 -18.435 1.00 92.25 105 LEU A O 1
ATOM 858 N N . ASP A 1 106 ? 14.703 -0.099 -17.475 1.00 90.69 106 ASP A N 1
ATOM 859 C CA . ASP A 1 106 ? 15.995 -0.145 -16.776 1.00 90.69 106 ASP A CA 1
ATOM 860 C C . ASP A 1 106 ? 17.167 -0.041 -17.763 1.00 90.69 106 ASP A C 1
ATOM 862 O O . ASP A 1 106 ? 18.057 0.798 -17.616 1.00 90.69 106 ASP A O 1
ATOM 866 N N . SER A 1 107 ? 17.136 -0.810 -18.857 1.00 93.00 107 SER A N 1
ATOM 867 C CA . SER A 1 107 ? 18.188 -0.753 -19.881 1.00 93.00 107 SER A CA 1
ATOM 868 C C . SER A 1 107 ? 18.317 0.636 -20.526 1.00 93.00 107 SER A C 1
ATOM 870 O O . SER A 1 107 ? 19.427 1.124 -20.768 1.00 93.00 107 SER A O 1
ATOM 872 N N . GLN A 1 108 ? 17.190 1.311 -20.770 1.00 92.38 108 GLN A N 1
ATOM 873 C CA . GLN A 1 108 ? 17.159 2.668 -21.309 1.00 92.38 108 GLN A CA 1
ATOM 874 C C . GLN A 1 108 ? 17.679 3.686 -20.294 1.00 92.38 108 GLN A C 1
ATOM 876 O O . GLN A 1 108 ? 18.426 4.590 -20.675 1.00 92.38 108 GLN A O 1
ATOM 881 N N . GLN A 1 109 ? 17.332 3.528 -19.014 1.00 86.56 109 GLN A N 1
ATOM 882 C CA . GLN A 1 109 ? 17.835 4.373 -17.937 1.00 86.56 109 GLN A CA 1
ATOM 883 C C . GLN A 1 109 ? 19.347 4.238 -17.789 1.00 86.56 109 GLN A C 1
ATOM 885 O O . GLN A 1 109 ? 20.049 5.244 -17.848 1.00 86.56 109 GLN A O 1
ATOM 890 N N . ARG A 1 110 ? 19.873 3.012 -17.711 1.00 85.44 110 ARG A N 1
ATOM 891 C CA . ARG A 1 110 ? 21.321 2.762 -17.647 1.00 85.44 110 ARG A CA 1
ATOM 892 C C . ARG A 1 110 ? 22.052 3.363 -18.839 1.00 85.44 110 ARG A C 1
ATOM 894 O O . ARG A 1 110 ? 23.095 3.989 -18.667 1.00 85.44 110 ARG A O 1
ATOM 901 N N . LYS A 1 111 ? 21.495 3.236 -20.050 1.00 86.75 111 LYS A N 1
ATOM 902 C CA . LYS A 1 111 ? 22.080 3.851 -21.247 1.00 86.75 111 LYS A CA 1
ATOM 903 C C . LYS A 1 111 ? 22.104 5.378 -21.142 1.00 86.75 111 LYS A C 1
ATOM 905 O O . LYS A 1 111 ? 23.141 5.974 -21.422 1.00 86.75 111 LYS A O 1
ATOM 910 N N . ARG A 1 112 ? 21.011 6.015 -20.708 1.00 79.75 112 ARG A N 1
ATOM 911 C CA . ARG A 1 112 ? 20.976 7.469 -20.460 1.00 79.75 112 ARG A CA 1
ATOM 912 C C . ARG A 1 112 ? 21.997 7.886 -19.405 1.00 79.75 112 ARG A C 1
ATOM 914 O O . ARG A 1 112 ? 22.796 8.774 -19.681 1.00 79.75 112 ARG A O 1
ATOM 921 N N . ASN A 1 113 ? 22.040 7.195 -18.268 1.00 77.50 113 ASN A N 1
ATOM 922 C CA . ASN A 1 113 ? 23.007 7.465 -17.206 1.00 77.50 113 ASN A CA 1
ATOM 923 C C . ASN A 1 113 ? 24.442 7.323 -17.728 1.00 77.50 113 ASN A C 1
ATOM 925 O O . ASN A 1 113 ? 25.267 8.186 -17.464 1.00 77.50 113 ASN A O 1
ATOM 929 N N . SER A 1 114 ? 24.736 6.313 -18.550 1.00 76.81 114 SER A N 1
ATOM 930 C CA . SER A 1 114 ? 26.065 6.160 -19.156 1.00 76.81 114 SER A CA 1
ATOM 931 C C . SER A 1 114 ? 26.424 7.292 -20.129 1.00 76.81 114 SER A C 1
ATOM 933 O O . SER A 1 114 ? 27.583 7.668 -20.224 1.00 76.81 114 SER A O 1
ATOM 935 N N . LEU A 1 115 ? 25.451 7.886 -20.827 1.00 71.62 115 LEU A N 1
ATOM 936 C CA . LEU A 1 115 ? 25.691 9.031 -21.713 1.00 71.62 115 LEU A CA 1
ATOM 937 C C . LEU A 1 115 ? 25.883 10.345 -20.941 1.00 71.62 115 LEU A C 1
ATOM 939 O O . LEU A 1 115 ? 26.666 11.187 -21.372 1.00 71.62 115 LEU A O 1
ATOM 943 N N . ILE A 1 116 ? 25.187 10.510 -19.813 1.00 65.50 116 ILE A N 1
ATOM 944 C CA . ILE A 1 116 ? 25.237 11.717 -18.972 1.00 65.50 116 ILE A CA 1
ATOM 945 C C . ILE A 1 116 ? 26.461 11.687 -18.040 1.00 65.50 116 ILE A C 1
ATOM 947 O O . ILE A 1 116 ? 27.180 12.676 -17.919 1.00 65.50 116 ILE A O 1
ATOM 951 N N . TYR A 1 117 ? 26.740 10.540 -17.419 1.00 58.91 117 TYR A N 1
ATOM 952 C CA . TYR A 1 117 ? 27.766 10.371 -16.382 1.00 58.91 117 TYR A CA 1
ATOM 953 C C . TYR A 1 117 ? 29.010 9.598 -16.841 1.00 58.91 117 TYR A C 1
ATOM 955 O O . TYR A 1 117 ? 30.003 9.559 -16.110 1.00 58.91 117 TYR A O 1
ATOM 963 N N . GLY A 1 118 ? 29.023 9.050 -18.063 1.00 49.91 118 GLY A N 1
ATOM 964 C CA . GLY A 1 118 ? 30.129 8.260 -18.633 1.00 49.91 118 GLY A CA 1
ATOM 965 C C . GLY A 1 118 ? 31.422 9.023 -18.931 1.00 49.91 118 GLY A C 1
ATOM 966 O O . GLY A 1 118 ? 32.237 8.571 -19.731 1.00 49.91 118 GLY A O 1
ATOM 967 N N . LYS A 1 119 ? 31.639 10.178 -18.294 1.00 48.56 119 LYS A N 1
ATOM 968 C CA . LYS A 1 119 ? 32.959 10.809 -18.194 1.00 48.56 119 LYS A CA 1
ATOM 969 C C . LYS A 1 119 ? 33.481 10.978 -16.769 1.00 48.56 119 LYS A C 1
ATOM 971 O O . LYS A 1 119 ? 34.591 11.494 -16.643 1.00 48.56 119 LYS A O 1
ATOM 976 N N . ARG A 1 120 ? 32.758 10.605 -15.699 1.00 47.41 120 ARG A N 1
ATOM 977 C CA . ARG A 1 120 ? 33.265 10.934 -14.352 1.00 47.41 120 ARG A CA 1
ATOM 978 C C . ARG A 1 120 ? 33.053 9.949 -13.203 1.00 47.41 120 ARG A C 1
ATOM 980 O O . ARG A 1 120 ? 33.793 10.096 -12.237 1.00 47.41 120 ARG A O 1
ATOM 987 N N . PHE A 1 121 ? 32.168 8.951 -13.256 1.00 44.88 121 PHE A N 1
ATOM 988 C CA . PHE A 1 121 ? 31.911 8.144 -12.048 1.00 44.88 121 PHE A CA 1
ATOM 989 C C . PHE A 1 121 ? 31.656 6.654 -12.316 1.00 44.88 121 PHE A C 1
ATOM 991 O O . PHE A 1 121 ? 30.522 6.190 -12.309 1.00 44.88 121 PHE A O 1
ATOM 998 N N . ASP A 1 122 ? 32.742 5.895 -12.467 1.00 43.47 122 ASP A N 1
ATOM 999 C CA . ASP A 1 122 ? 32.757 4.433 -12.344 1.00 43.47 122 ASP A CA 1
ATOM 1000 C C . ASP A 1 122 ? 32.962 4.030 -10.861 1.00 43.47 122 ASP A C 1
ATOM 1002 O O . ASP A 1 122 ? 34.049 3.609 -10.483 1.00 43.47 122 ASP A O 1
ATOM 1006 N N . HIS A 1 123 ? 31.967 4.234 -9.983 1.00 39.44 123 HIS A N 1
ATOM 1007 C CA . HIS A 1 123 ? 31.753 3.483 -8.719 1.00 39.44 123 HIS A CA 1
ATOM 1008 C C . HIS A 1 123 ? 30.482 3.983 -7.982 1.00 39.44 123 HIS A C 1
ATOM 1010 O O . HIS A 1 123 ? 30.077 5.128 -8.171 1.00 39.44 123 HIS A O 1
ATOM 1016 N N . PRO A 1 124 ? 29.804 3.131 -7.183 1.00 47.81 124 PRO A N 1
ATOM 1017 C CA . PRO A 1 124 ? 28.359 3.183 -6.977 1.00 47.81 124 PRO A CA 1
ATOM 1018 C C . PRO A 1 124 ? 27.944 4.251 -5.960 1.00 47.81 124 PRO A C 1
ATOM 1020 O O . PRO A 1 124 ? 28.171 4.112 -4.762 1.00 47.81 124 PRO A O 1
ATOM 1023 N N . PHE A 1 125 ? 27.275 5.292 -6.446 1.00 41.66 125 PHE A N 1
ATOM 1024 C CA . PHE A 1 125 ? 26.587 6.301 -5.640 1.00 41.66 125 PHE A CA 1
ATOM 1025 C C . PHE A 1 125 ? 25.118 6.371 -6.078 1.00 41.66 125 PHE A C 1
ATOM 1027 O O . PHE A 1 125 ? 24.659 7.372 -6.610 1.00 41.66 125 PHE A O 1
ATOM 1034 N N . GLU A 1 126 ? 24.362 5.291 -5.885 1.00 47.88 126 GLU A N 1
ATOM 1035 C CA . GLU A 1 126 ? 22.911 5.296 -6.121 1.00 47.88 126 GLU A CA 1
ATOM 1036 C C . GLU A 1 126 ? 22.162 4.818 -4.881 1.00 47.88 126 GLU A C 1
ATOM 1038 O O . GLU A 1 126 ? 21.743 3.667 -4.792 1.00 47.88 126 GLU A O 1
ATOM 1043 N N . THR A 1 127 ? 21.990 5.704 -3.897 1.00 42.09 127 THR A N 1
ATOM 1044 C CA . THR A 1 127 ? 20.878 5.540 -2.940 1.00 42.09 127 THR A CA 1
ATOM 1045 C C . THR A 1 127 ? 20.321 6.856 -2.383 1.00 42.09 127 THR A C 1
ATOM 1047 O O . THR A 1 127 ? 19.175 6.865 -1.964 1.00 42.09 127 THR A O 1
ATOM 1050 N N . TYR A 1 128 ? 21.034 7.993 -2.416 1.00 39.66 128 TYR A N 1
ATOM 1051 C CA . TYR A 1 128 ? 20.565 9.185 -1.675 1.00 39.66 128 TYR A CA 1
ATOM 1052 C C . TYR A 1 128 ? 20.423 10.502 -2.448 1.00 39.66 128 TYR A C 1
ATOM 1054 O O . TYR A 1 128 ? 19.984 11.479 -1.851 1.00 39.66 128 TYR A O 1
ATOM 1062 N N . LEU A 1 129 ? 20.724 10.567 -3.751 1.00 36.81 129 LEU A N 1
ATOM 1063 C CA . LEU A 1 129 ? 20.746 11.854 -4.467 1.00 36.81 129 LEU A CA 1
ATOM 1064 C C . LEU A 1 129 ? 19.656 12.053 -5.532 1.00 36.81 129 LEU A C 1
ATOM 1066 O O . LEU A 1 129 ? 19.769 12.967 -6.337 1.00 36.81 129 LEU A O 1
ATOM 1070 N N . ASN A 1 130 ? 18.583 11.257 -5.521 1.00 42.44 130 ASN A N 1
ATOM 1071 C CA 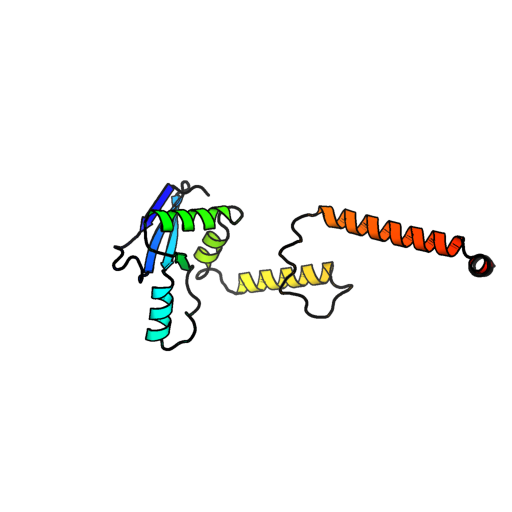. ASN A 1 130 ? 17.391 11.550 -6.336 1.00 42.44 130 ASN A CA 1
ATOM 1072 C C . ASN A 1 130 ? 16.359 12.427 -5.605 1.00 42.44 130 ASN A C 1
ATOM 1074 O O . ASN A 1 130 ? 15.289 12.666 -6.143 1.00 42.44 130 ASN A O 1
ATOM 1078 N N . PHE A 1 131 ? 16.677 12.937 -4.410 1.00 37.53 131 PHE A N 1
ATOM 1079 C CA . PHE A 1 131 ? 15.802 13.863 -3.678 1.00 37.53 131 PHE A CA 1
ATOM 1080 C C . PHE A 1 131 ? 16.138 15.351 -3.874 1.00 37.53 131 PHE A C 1
ATOM 1082 O O . PHE A 1 131 ? 15.536 16.182 -3.208 1.00 37.53 131 PHE A O 1
ATOM 1089 N N . TYR A 1 132 ? 17.088 15.711 -4.747 1.00 38.31 132 TYR A N 1
ATOM 1090 C CA . TYR A 1 132 ? 17.529 17.112 -4.873 1.00 38.31 132 TYR A CA 1
ATOM 1091 C C . TYR A 1 132 ? 17.807 17.610 -6.295 1.00 38.31 132 TYR A C 1
ATOM 1093 O O . TYR A 1 132 ? 18.355 18.694 -6.452 1.00 38.31 132 TYR A O 1
ATOM 1101 N N . VAL A 1 133 ? 17.427 16.871 -7.340 1.00 41.12 133 VAL A N 1
ATOM 1102 C CA . VAL A 1 133 ? 17.603 17.341 -8.728 1.00 41.12 133 VAL A CA 1
ATOM 1103 C C . VAL A 1 133 ? 16.241 17.465 -9.403 1.00 41.12 133 VAL A C 1
ATOM 1105 O O . VAL A 1 133 ? 15.971 16.811 -10.404 1.00 41.12 133 VAL A O 1
ATOM 1108 N N . GLU A 1 134 ? 15.359 18.268 -8.809 1.00 41.19 134 GLU A N 1
ATOM 1109 C CA . GLU A 1 134 ? 14.130 18.714 -9.481 1.00 41.19 134 GLU A CA 1
ATOM 1110 C C . GLU A 1 134 ? 14.294 20.054 -10.206 1.00 41.19 134 GLU A C 1
ATOM 1112 O O . GLU A 1 134 ? 13.526 20.329 -11.122 1.00 41.19 134 GLU A O 1
ATOM 1117 N N . ASP A 1 135 ? 15.343 20.832 -9.933 1.00 41.12 135 ASP A N 1
ATOM 1118 C CA . ASP A 1 135 ? 15.510 22.130 -10.585 1.00 41.12 135 ASP A CA 1
ATOM 1119 C C . ASP A 1 135 ? 16.615 22.099 -11.647 1.00 41.12 135 ASP A C 1
ATOM 1121 O O . ASP A 1 135 ? 17.814 22.029 -11.367 1.00 41.12 135 ASP A O 1
ATOM 1125 N N . LEU A 1 136 ? 16.197 22.216 -12.912 1.00 46.03 136 LEU A N 1
ATOM 1126 C CA . LEU A 1 136 ? 17.066 22.478 -14.067 1.00 46.03 136 LEU A CA 1
ATOM 1127 C C . LEU A 1 136 ? 17.894 23.782 -13.936 1.00 46.03 136 LEU A C 1
ATOM 1129 O O . LEU A 1 136 ? 18.780 24.014 -14.761 1.00 46.03 136 LEU A O 1
ATOM 1133 N N . ASP A 1 137 ? 17.655 24.600 -12.907 1.00 46.97 137 ASP A N 1
ATOM 1134 C CA . ASP A 1 137 ? 18.351 25.866 -12.644 1.00 46.97 137 ASP A CA 1
ATOM 1135 C C . ASP A 1 137 ? 19.772 25.683 -12.065 1.00 46.97 137 ASP A C 1
ATOM 1137 O O . ASP A 1 137 ? 20.616 26.584 -12.160 1.00 46.97 137 ASP A O 1
ATOM 1141 N N . ASP A 1 138 ? 20.105 24.497 -11.548 1.00 48.12 138 ASP A N 1
ATOM 1142 C CA . ASP A 1 138 ? 21.428 24.234 -10.963 1.00 48.12 138 ASP A CA 1
ATOM 1143 C C . ASP A 1 138 ? 22.514 23.914 -12.005 1.00 48.12 138 ASP A C 1
ATOM 1145 O O . ASP A 1 138 ? 23.711 24.046 -11.729 1.00 48.12 138 ASP A O 1
ATOM 1149 N N . LEU A 1 139 ? 22.136 23.577 -13.245 1.00 49.19 139 LEU A N 1
ATOM 1150 C CA . LEU A 1 139 ? 23.109 23.422 -14.332 1.00 49.19 139 LEU A CA 1
ATOM 1151 C C . LEU A 1 139 ? 23.740 24.778 -14.685 1.00 49.19 139 LEU A C 1
ATOM 1153 O O . LEU A 1 139 ? 24.956 24.879 -14.846 1.00 49.19 139 LEU A O 1
ATOM 1157 N N . THR A 1 140 ? 22.932 25.841 -14.703 1.00 48.12 140 THR A N 1
ATOM 1158 C CA . THR A 1 140 ? 23.407 27.220 -14.872 1.00 48.12 140 THR A CA 1
ATOM 1159 C C . THR A 1 140 ? 24.265 27.693 -13.698 1.00 48.12 140 THR A C 1
ATOM 1161 O O . THR A 1 140 ? 25.262 28.393 -13.909 1.00 48.12 140 THR A O 1
ATOM 1164 N N . PHE A 1 141 ? 23.943 27.283 -12.466 1.00 50.34 141 PHE A N 1
ATOM 1165 C CA . PHE A 1 141 ? 24.756 27.582 -11.282 1.00 50.34 141 PHE A CA 1
ATOM 1166 C C . PHE A 1 141 ? 26.116 26.859 -11.312 1.00 50.34 141 PHE A C 1
ATOM 1168 O O . PHE A 1 141 ? 27.160 27.447 -11.004 1.00 50.34 141 PHE A O 1
ATOM 1175 N N . PHE A 1 142 ? 26.139 25.603 -11.763 1.00 55.72 142 PHE A N 1
ATOM 1176 C CA . PHE A 1 142 ? 27.372 24.837 -11.930 1.00 55.72 142 PHE A CA 1
ATOM 1177 C C . PHE A 1 142 ? 28.263 25.412 -13.043 1.00 55.72 142 PHE A C 1
ATOM 1179 O O . PHE A 1 142 ? 29.466 25.594 -12.841 1.00 55.72 142 PHE A O 1
ATOM 1186 N N . GLU A 1 143 ? 27.684 25.759 -14.196 1.00 56.91 143 GLU A N 1
ATOM 1187 C CA . GLU A 1 143 ? 28.414 26.366 -15.316 1.00 56.91 143 GLU A CA 1
ATOM 1188 C C . GLU A 1 143 ? 29.015 27.728 -14.949 1.00 56.91 143 GLU A C 1
ATOM 1190 O O . GLU A 1 143 ? 30.185 27.991 -15.243 1.00 56.91 143 GLU A O 1
ATOM 1195 N N . THR A 1 144 ? 28.263 28.581 -14.247 1.00 59.72 144 THR A N 1
ATOM 1196 C CA . THR A 1 144 ? 28.759 29.895 -13.805 1.00 59.72 144 THR A CA 1
ATOM 1197 C C . THR A 1 144 ? 29.870 29.770 -12.767 1.00 59.72 144 THR A C 1
ATOM 1199 O O . THR A 1 144 ? 30.888 30.462 -12.866 1.00 59.72 144 THR A O 1
ATOM 1202 N N . THR A 1 145 ? 29.742 28.842 -11.818 1.00 64.44 145 THR A N 1
ATOM 1203 C CA . THR A 1 145 ? 30.775 28.602 -10.800 1.00 64.44 145 THR A CA 1
ATOM 1204 C C . THR A 1 145 ? 32.059 28.047 -11.422 1.00 64.44 145 THR A C 1
ATOM 1206 O O . THR A 1 145 ? 33.156 28.495 -11.068 1.00 64.44 145 THR A O 1
ATOM 1209 N N . LEU A 1 146 ? 31.944 27.137 -12.399 1.00 71.06 146 LEU A N 1
ATOM 1210 C CA . LEU A 1 146 ? 33.076 26.594 -13.158 1.00 71.06 146 LEU A CA 1
ATOM 1211 C C . LEU A 1 146 ? 33.779 27.679 -13.990 1.00 71.06 146 LEU A C 1
ATOM 1213 O O . LEU A 1 146 ? 35.009 27.754 -14.017 1.00 71.06 146 LEU A O 1
ATOM 1217 N N . PHE A 1 147 ? 33.012 28.560 -14.635 1.00 72.69 147 PHE A N 1
ATOM 1218 C CA . PHE A 1 147 ? 33.566 29.657 -15.427 1.00 72.69 147 PHE A CA 1
ATOM 1219 C C . PHE A 1 147 ? 34.342 30.656 -14.556 1.00 72.69 147 PHE A C 1
ATOM 1221 O O . PHE A 1 147 ? 35.455 31.056 -14.904 1.00 72.69 147 PHE A O 1
ATOM 1228 N N . LEU A 1 148 ? 33.808 31.010 -13.383 1.00 7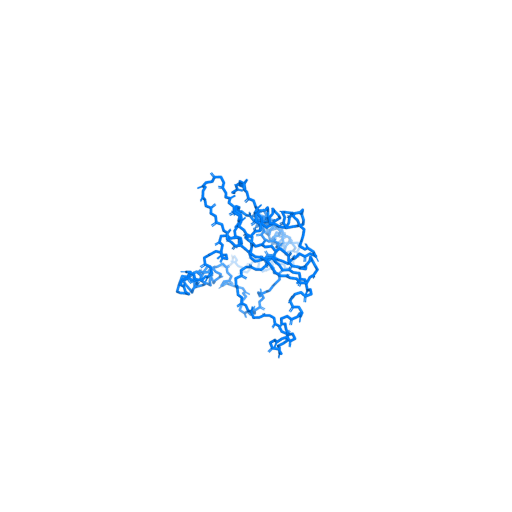0.69 148 LEU A N 1
ATOM 1229 C CA . LEU A 1 148 ? 34.471 31.907 -12.432 1.00 70.69 148 LEU A CA 1
ATOM 1230 C C . LEU A 1 148 ? 35.741 31.287 -11.828 1.00 70.69 148 LEU A C 1
ATOM 1232 O O . LEU A 1 148 ? 36.735 31.989 -11.625 1.00 70.69 148 LEU A O 1
ATOM 1236 N N . THR A 1 149 ? 35.762 29.973 -11.587 1.00 76.00 149 THR A N 1
ATOM 1237 C CA . THR A 1 149 ? 36.977 29.285 -11.112 1.00 76.00 149 THR A CA 1
ATOM 1238 C C . THR A 1 149 ? 38.063 29.235 -12.186 1.00 76.00 149 THR A C 1
ATOM 1240 O O . THR A 1 149 ? 39.227 29.495 -11.887 1.00 76.00 149 THR A O 1
ATOM 1243 N N . ILE A 1 150 ? 37.710 28.988 -13.450 1.00 76.50 150 ILE A N 1
ATOM 1244 C CA . ILE A 1 150 ? 38.674 29.042 -14.561 1.00 76.50 150 ILE A CA 1
ATOM 1245 C C . ILE A 1 150 ? 39.205 30.469 -14.747 1.00 76.50 150 ILE A C 1
ATOM 1247 O O . ILE A 1 150 ? 40.414 30.662 -14.871 1.00 76.50 150 ILE A O 1
ATOM 1251 N N . LEU A 1 151 ? 38.333 31.480 -14.710 1.00 80.75 151 LEU A N 1
ATOM 1252 C CA . LEU A 1 151 ? 38.730 32.880 -14.861 1.00 80.75 151 LEU A CA 1
ATOM 1253 C C . LEU A 1 151 ? 39.670 33.335 -13.736 1.00 80.75 151 LEU A C 1
ATOM 1255 O O . LEU A 1 151 ? 40.679 33.984 -14.003 1.00 80.75 151 LEU A O 1
ATOM 1259 N N . THR A 1 152 ? 39.384 32.964 -12.487 1.00 78.62 152 THR A N 1
ATOM 1260 C CA . THR A 1 152 ? 40.251 33.302 -11.346 1.00 78.62 152 THR A CA 1
ATOM 1261 C C . THR A 1 152 ? 41.600 32.593 -11.418 1.00 78.62 152 THR A C 1
ATOM 1263 O O . THR A 1 152 ? 42.619 33.217 -11.124 1.00 78.62 152 THR A O 1
ATOM 1266 N N . LEU A 1 153 ? 41.645 31.342 -11.888 1.00 74.44 153 LEU A N 1
ATOM 1267 C CA . LEU A 1 153 ? 42.898 30.637 -12.165 1.00 74.44 153 LEU A CA 1
ATOM 1268 C C . LEU A 1 153 ? 43.703 31.321 -13.278 1.00 74.44 153 LEU A C 1
ATOM 1270 O O . LEU A 1 153 ? 44.898 31.543 -13.103 1.00 74.44 153 LEU A O 1
ATOM 1274 N N . ILE A 1 154 ? 43.067 31.721 -14.384 1.00 78.00 154 ILE A N 1
ATOM 1275 C CA . ILE A 1 154 ? 43.732 32.449 -15.479 1.00 78.00 154 ILE A CA 1
ATOM 1276 C C . ILE A 1 154 ? 44.313 33.774 -14.974 1.00 78.00 154 ILE A C 1
ATOM 1278 O O . ILE A 1 154 ? 45.480 34.067 -15.225 1.00 78.00 154 ILE A O 1
ATOM 1282 N N . VAL A 1 155 ? 43.535 34.554 -14.220 1.00 78.94 155 VAL A N 1
ATOM 1283 C CA . VAL A 1 155 ? 43.993 35.826 -13.640 1.00 78.94 155 VAL A CA 1
ATOM 1284 C C . VAL A 1 155 ? 45.139 35.601 -12.651 1.00 78.94 155 VAL A C 1
ATOM 1286 O O . VAL A 1 155 ? 46.137 36.313 -12.706 1.00 78.94 155 VAL A O 1
ATOM 1289 N N . TYR A 1 156 ? 45.051 34.583 -11.791 1.00 76.19 156 TYR A N 1
ATOM 1290 C CA . TYR A 1 156 ? 46.126 34.218 -10.866 1.00 76.19 156 TYR A CA 1
ATOM 1291 C C . TYR A 1 156 ? 47.424 33.855 -11.598 1.00 76.19 156 TYR A C 1
ATOM 1293 O O . TYR A 1 156 ? 48.503 34.290 -11.193 1.00 76.19 156 TYR A O 1
ATOM 1301 N N . TYR A 1 157 ? 47.330 33.100 -12.696 1.00 68.25 157 TYR A N 1
ATOM 1302 C CA . TYR A 1 157 ? 48.486 32.776 -13.525 1.00 68.25 157 TYR A CA 1
ATOM 1303 C C . TYR A 1 157 ? 49.051 34.018 -14.218 1.00 68.25 157 TYR A C 1
ATOM 1305 O O . TYR A 1 157 ? 50.258 34.220 -14.158 1.00 68.25 157 TYR A O 1
ATOM 1313 N N . LEU A 1 158 ? 48.221 34.890 -14.795 1.00 68.12 158 LEU A N 1
ATOM 1314 C CA . LEU A 1 158 ? 48.670 36.129 -15.449 1.00 68.12 158 LEU A CA 1
ATOM 1315 C C . LEU A 1 158 ? 49.303 37.143 -14.480 1.00 68.12 158 LEU A C 1
ATOM 1317 O O . LEU A 1 158 ? 50.140 37.941 -14.891 1.00 68.12 158 LEU A O 1
ATOM 1321 N N . LEU A 1 159 ? 48.927 37.112 -13.198 1.00 70.31 159 LEU A N 1
ATOM 1322 C CA . LEU A 1 159 ? 49.496 37.973 -12.156 1.00 70.31 159 LEU A CA 1
ATOM 1323 C C . LEU A 1 159 ? 50.788 37.418 -11.540 1.00 70.31 159 LEU A C 1
ATOM 1325 O O . LEU A 1 159 ? 51.477 38.147 -10.824 1.00 70.31 159 LEU A O 1
ATOM 1329 N N . LYS A 1 160 ? 51.149 36.154 -11.807 1.00 69.81 160 LYS A N 1
ATOM 1330 C CA . LYS A 1 160 ? 52.459 35.623 -11.419 1.00 69.81 160 LYS A CA 1
ATOM 1331 C C . LYS A 1 160 ? 53.522 36.066 -12.430 1.00 69.81 160 LYS A C 1
ATOM 1333 O O . LYS A 1 160 ? 53.433 35.672 -13.586 1.00 69.81 160 LYS A O 1
ATOM 1338 N N . PRO A 1 161 ? 54.571 36.797 -12.019 1.00 59.38 161 PRO A N 1
ATOM 1339 C CA . PRO A 1 161 ? 55.597 37.285 -12.945 1.00 59.38 161 PRO A CA 1
ATOM 1340 C C . PRO A 1 161 ? 56.366 36.162 -13.669 1.00 59.38 161 PRO A C 1
ATOM 1342 O O . PRO A 1 161 ? 56.841 36.371 -14.777 1.00 59.38 161 PRO A O 1
ATOM 1345 N N . GLU A 1 162 ? 56.420 34.955 -13.095 1.00 63.81 162 GLU A N 1
ATOM 1346 C CA . GLU A 1 162 ? 57.069 33.765 -13.676 1.00 63.81 162 GLU A CA 1
ATOM 1347 C C . GLU A 1 162 ? 56.266 33.103 -14.818 1.00 63.81 162 GLU A C 1
ATOM 1349 O O . GLU A 1 162 ? 56.792 32.257 -15.536 1.00 63.81 162 GLU A O 1
ATOM 1354 N N . SER A 1 163 ? 54.988 33.451 -15.016 1.00 57.03 163 SER A N 1
ATOM 1355 C CA . SER A 1 163 ? 54.145 32.827 -16.052 1.00 57.03 163 SER A CA 1
ATOM 1356 C C . SER A 1 163 ? 54.351 33.417 -17.451 1.00 57.03 163 SER A C 1
ATOM 1358 O O . SER A 1 163 ? 54.024 32.770 -18.447 1.00 57.03 163 SER A O 1
ATOM 1360 N N . PHE A 1 164 ? 54.939 34.612 -17.556 1.00 56.00 164 PHE A N 1
ATOM 1361 C CA . PHE A 1 164 ? 55.279 35.227 -18.842 1.00 56.00 164 PHE A CA 1
ATOM 1362 C C . PHE A 1 164 ? 56.377 34.450 -19.591 1.00 56.00 164 PHE A C 1
ATOM 1364 O O . PHE A 1 164 ? 56.362 34.414 -20.824 1.00 56.00 164 PHE A O 1
ATOM 1371 N N . ASP A 1 165 ? 57.259 33.744 -18.873 1.00 57.66 165 ASP A N 1
ATOM 1372 C CA . ASP A 1 165 ? 58.277 32.862 -19.466 1.00 57.66 165 ASP A CA 1
ATOM 1373 C C . ASP A 1 165 ? 57.673 31.602 -20.108 1.00 57.66 165 ASP A C 1
ATOM 1375 O O . ASP A 1 165 ? 58.237 31.037 -21.050 1.00 57.66 165 ASP A O 1
ATOM 1379 N N . PHE A 1 166 ? 56.495 31.169 -19.647 1.00 56.53 166 PHE A N 1
ATOM 1380 C CA . PHE A 1 166 ? 55.769 30.049 -20.246 1.00 56.53 166 PHE A CA 1
ATOM 1381 C C . PHE A 1 166 ? 55.173 30.431 -21.610 1.00 56.53 166 PHE A C 1
ATOM 1383 O O . PHE A 1 166 ? 55.304 29.678 -22.574 1.00 56.53 166 PHE A O 1
ATOM 1390 N N . PHE A 1 167 ? 54.581 31.625 -21.730 1.00 53.78 167 PHE A N 1
ATOM 1391 C CA . PHE A 1 167 ? 54.010 32.097 -22.998 1.00 53.78 167 PHE A CA 1
ATOM 1392 C C . PHE A 1 167 ? 55.076 32.536 -24.012 1.00 53.78 167 PHE A C 1
ATOM 1394 O O . PHE A 1 167 ? 54.880 32.342 -25.211 1.00 53.78 167 PHE A O 1
ATOM 1401 N N . SER A 1 168 ? 56.225 33.059 -23.569 1.00 56.19 168 SER A N 1
ATOM 1402 C CA . SER A 1 168 ? 57.311 33.455 -24.483 1.00 56.19 168 SER A CA 1
ATOM 1403 C C . SER A 1 168 ? 57.953 32.260 -25.208 1.00 56.19 168 SER A C 1
ATOM 1405 O O . SER A 1 168 ? 58.391 32.399 -26.350 1.00 56.19 168 SER A O 1
ATOM 1407 N N . ASN A 1 169 ? 57.938 31.072 -24.592 1.00 55.28 169 ASN A N 1
ATOM 1408 C CA . ASN A 1 169 ? 58.398 29.822 -25.207 1.00 55.28 169 ASN A CA 1
ATOM 1409 C C . ASN A 1 169 ? 57.384 29.194 -26.176 1.00 55.28 169 ASN A C 1
ATOM 1411 O O . ASN A 1 169 ? 57.763 28.322 -26.951 1.00 55.28 169 ASN A O 1
ATOM 1415 N N . PHE A 1 170 ? 56.119 29.625 -26.154 1.00 50.84 170 PHE A N 1
ATOM 1416 C CA . PHE A 1 170 ? 55.072 29.120 -27.052 1.00 50.84 170 PHE A CA 1
ATOM 1417 C C . PHE A 1 170 ? 54.952 29.938 -28.354 1.00 50.84 170 PHE A C 1
ATOM 1419 O O . PHE A 1 170 ? 54.302 29.502 -29.298 1.00 50.84 170 PHE A O 1
ATOM 1426 N N . VAL A 1 171 ? 55.564 31.131 -28.404 1.00 50.28 171 VAL A N 1
ATOM 1427 C CA . VAL A 1 171 ? 55.520 32.075 -29.545 1.00 50.28 171 VAL A CA 1
ATOM 1428 C C . VAL A 1 171 ? 56.864 32.129 -30.307 1.00 50.28 171 VAL A C 1
ATOM 1430 O O . VAL A 1 171 ? 57.106 33.035 -31.101 1.00 50.28 171 VAL A O 1
ATOM 1433 N N . LYS A 1 172 ? 57.745 31.144 -30.104 1.00 45.22 172 LYS A N 1
ATOM 1434 C CA . LYS A 1 172 ? 58.876 30.855 -31.004 1.00 45.22 172 LYS A CA 1
ATOM 1435 C C . LYS A 1 172 ? 58.532 29.692 -31.919 1.00 45.22 172 LYS A C 1
ATOM 1437 O O . LYS A 1 172 ? 58.928 29.774 -33.101 1.00 45.22 172 LYS A O 1
#

Radius of gyration: 27.53 Å; chains: 1; bounding box: 76×55×46 Å

pLDDT: mean 78.22, std 18.55, range [36.81, 98.19]

Secondary structure (DSSP, 8-state):
--EEEEEESS--S-SSS-EEEEEEEETTS-EEEEEEE-HHHHHHHHHHHT-SSPPP-S-EEE-SS--HHHHHHHHHHHHHSSTTSHHHHHHHTTTTS-HHHHHHHHHHHHHHHHHHHTTT--S---SS-TTS---THHHHHHHHHHHHHHHHHHHHHHHSGGGHHHHHTT--